Protein AF-V4UH06-F1 (afdb_monomer_lite)

InterPro domains:
  IPR026762 Spindle and kinetochore-associated protein 2 [PTHR32017] (11-127)
  IPR042091 Ska2, N-terminal [PF16740] (10-118)

pLDDT: mean 84.49, std 13.87, range [43.22, 98.19]

Secondary structure (DSSP, 8-state):
--HHHHHHHHHHHHHHHHHHHHHHHHHHHHHHHHHHHHHHHS-TTT-HHHHHHHHHHHHHHHHHHHHHHHHHHHHHHHHHHHHHHHHHHHHHHHHHHHHHTTPPPPPTTT-HHHHHHHHHHHHHHHHHHHHHH--

Foldseek 3Di:
DPPVVVVVVVVVVVVVVVVVVVVVVVVVVVVVVVVVVLCVVAPPVRNPVNVVVVVVVCVVVVVVVLVVVVVVLVVVLVVLVVVVVVVVVVLVVVQVVCVVVVHDDQDPVRPPVVVVSVVVNVVSVVVSCVSVVPD

Radius of gyration: 39.87 Å; chains: 1; bounding box: 100×21×98 Å

Organism: Citrus clementina (NCBI:txid85681)

Sequence (135 aa):
MGDHNFQHNHQAIDGLVNLLTKSNHELTMVQYKLEKEFQQIYPDNANPMKLVSRIKKVQEDLPILKEQCRELLAAKQDLIDKASAILVRNRNLVQRMQVSLDIPVANESEDASFANFKQGLEDNFVTLFIFNAGN

Structure (mmCIF, N/CA/C/O backbone):
data_AF-V4UH06-F1
#
_entry.id   AF-V4UH06-F1
#
loop_
_atom_site.group_PDB
_atom_site.id
_atom_site.type_symbol
_atom_site.label_atom_id
_atom_site.label_alt_id
_atom_site.label_comp_id
_atom_site.label_asym_id
_atom_site.label_entity_id
_atom_site.label_seq_id
_atom_site.pdbx_PDB_ins_code
_atom_site.Cartn_x
_atom_site.Cartn_y
_atom_site.Cartn_z
_atom_site.occupancy
_atom_site.B_iso_or_equiv
_atom_site.auth_seq_id
_atom_site.auth_comp_id
_atom_site.auth_asym_id
_atom_site.auth_atom_id
_atom_site.pdbx_PDB_model_num
ATOM 1 N N . MET A 1 1 ? 63.104 5.594 -53.493 1.00 50.72 1 MET A N 1
ATOM 2 C CA . MET A 1 1 ? 62.052 4.559 -53.352 1.00 50.72 1 MET A CA 1
ATOM 3 C C . MET A 1 1 ? 61.328 4.703 -52.003 1.00 50.72 1 MET A C 1
ATOM 5 O O . MET A 1 1 ? 61.248 3.742 -51.255 1.00 50.72 1 MET A O 1
ATOM 9 N N . GLY A 1 2 ? 60.834 5.904 -51.666 1.00 56.28 2 GLY A N 1
ATOM 10 C CA . GLY A 1 2 ? 60.164 6.187 -50.382 1.00 56.28 2 GLY A CA 1
ATOM 11 C C . GLY A 1 2 ? 58.711 6.656 -50.531 1.00 56.28 2 GLY A C 1
ATOM 12 O O . GLY A 1 2 ? 57.878 6.296 -49.709 1.00 56.28 2 GLY A O 1
ATOM 13 N N . ASP A 1 3 ? 58.378 7.361 -51.617 1.00 54.31 3 ASP A N 1
ATOM 14 C CA . ASP A 1 3 ? 57.062 8.006 -51.782 1.00 54.31 3 ASP A CA 1
ATOM 15 C C . ASP A 1 3 ? 55.886 7.048 -52.011 1.00 54.31 3 ASP A C 1
ATOM 17 O O . ASP A 1 3 ? 54.785 7.293 -51.524 1.00 54.31 3 ASP A O 1
ATOM 21 N N . HIS A 1 4 ? 56.094 5.914 -52.688 1.00 57.88 4 HIS A N 1
ATOM 22 C CA . HIS A 1 4 ? 54.996 4.976 -52.962 1.00 57.88 4 HIS A CA 1
ATOM 23 C C . HIS A 1 4 ? 54.425 4.308 -51.701 1.00 57.88 4 HIS A C 1
ATOM 25 O O . HIS A 1 4 ? 53.250 3.948 -51.683 1.00 57.88 4 HIS A O 1
ATOM 31 N N . ASN A 1 5 ? 55.225 4.170 -50.638 1.00 59.31 5 ASN A N 1
ATOM 32 C CA . ASN A 1 5 ? 54.803 3.478 -49.418 1.00 59.31 5 ASN A CA 1
ATOM 33 C C . ASN A 1 5 ? 53.967 4.387 -48.495 1.00 59.31 5 ASN A C 1
ATOM 35 O O . ASN A 1 5 ? 53.021 3.931 -47.855 1.00 59.31 5 ASN A O 1
ATOM 39 N N . PHE A 1 6 ? 54.261 5.693 -48.476 1.00 61.12 6 PHE A N 1
ATOM 40 C CA . PHE A 1 6 ? 53.468 6.685 -47.741 1.00 61.12 6 PHE A CA 1
ATOM 41 C C . PHE A 1 6 ? 52.087 6.897 -48.369 1.00 61.12 6 PHE A C 1
ATOM 43 O O . PHE A 1 6 ? 51.092 6.963 -47.650 1.00 61.12 6 PHE A O 1
ATOM 50 N N . GLN A 1 7 ? 52.005 6.926 -49.703 1.00 63.00 7 GLN A N 1
ATOM 51 C CA . GLN A 1 7 ? 50.736 7.084 -50.416 1.00 63.00 7 GLN A CA 1
ATOM 52 C C . GLN A 1 7 ? 49.794 5.884 -50.207 1.00 63.00 7 GLN A C 1
ATOM 54 O O . GLN A 1 7 ? 48.592 6.062 -50.024 1.00 63.00 7 GLN A O 1
ATOM 59 N N . HIS A 1 8 ? 50.339 4.662 -50.187 1.00 65.75 8 HIS A N 1
ATOM 60 C CA . HIS A 1 8 ? 49.561 3.441 -49.964 1.00 65.75 8 HIS A CA 1
ATOM 61 C C . HIS A 1 8 ? 49.055 3.323 -48.518 1.00 65.75 8 HIS A C 1
ATOM 63 O O . HIS A 1 8 ? 47.891 2.987 -48.298 1.00 65.75 8 HIS A O 1
ATOM 69 N N . ASN A 1 9 ? 49.890 3.676 -47.533 1.00 68.94 9 ASN A N 1
ATOM 70 C CA . ASN A 1 9 ? 49.466 3.742 -46.132 1.00 68.94 9 ASN A CA 1
ATOM 71 C C . ASN A 1 9 ? 48.365 4.782 -45.915 1.00 68.94 9 ASN A C 1
ATOM 73 O O . ASN A 1 9 ? 47.407 4.502 -45.200 1.00 68.94 9 ASN A O 1
ATOM 77 N N . HIS A 1 10 ? 48.456 5.949 -46.558 1.00 76.31 10 HIS A N 1
ATOM 78 C CA . HIS A 1 10 ? 47.409 6.963 -46.454 1.00 76.31 10 HIS A CA 1
ATOM 79 C C . HIS A 1 10 ? 46.075 6.453 -47.016 1.00 76.31 10 HIS A C 1
ATOM 81 O O . HIS A 1 10 ? 45.051 6.595 -46.358 1.00 76.31 10 HIS A O 1
ATOM 87 N N . GLN A 1 11 ? 46.090 5.758 -48.157 1.00 81.06 11 GLN A N 1
ATOM 88 C CA . GLN A 1 11 ? 44.885 5.158 -48.741 1.00 81.06 11 GLN A CA 1
ATOM 89 C C . GLN A 1 11 ? 44.281 4.036 -47.882 1.00 81.06 11 GLN A C 1
ATOM 91 O O . GLN A 1 11 ? 43.059 3.933 -47.784 1.00 81.06 11 GLN A O 1
ATOM 96 N N . ALA A 1 12 ? 45.105 3.197 -47.248 1.00 83.25 12 ALA A N 1
ATOM 97 C CA . ALA A 1 12 ? 44.626 2.155 -46.338 1.00 83.25 12 ALA A CA 1
ATOM 98 C C . ALA A 1 12 ? 44.002 2.752 -45.063 1.00 83.25 12 ALA A C 1
ATOM 100 O O . ALA A 1 12 ? 42.963 2.278 -44.597 1.00 83.25 12 ALA A O 1
ATOM 101 N N . ILE A 1 13 ? 44.602 3.821 -44.532 1.00 86.31 13 ILE A N 1
ATOM 102 C CA . ILE A 1 13 ? 44.079 4.577 -43.388 1.00 86.31 13 ILE A CA 1
ATOM 103 C C . ILE A 1 13 ? 42.768 5.280 -43.762 1.00 86.31 13 ILE A C 1
ATOM 105 O O . ILE A 1 13 ? 41.793 5.160 -43.024 1.00 86.31 13 ILE A O 1
ATOM 109 N N . ASP A 1 14 ? 42.690 5.926 -44.926 1.00 88.75 14 ASP A N 1
ATOM 110 C CA . ASP A 1 14 ? 41.462 6.569 -45.414 1.00 88.75 14 ASP A CA 1
ATOM 111 C C . ASP A 1 14 ? 40.345 5.543 -45.650 1.00 88.75 14 ASP A C 1
ATOM 113 O O . ASP A 1 14 ? 39.181 5.784 -45.325 1.00 88.75 14 ASP A O 1
ATOM 117 N N . GLY A 1 15 ? 40.693 4.360 -46.166 1.00 92.25 15 GLY A N 1
ATOM 118 C CA . GLY A 1 15 ? 39.777 3.230 -46.296 1.00 92.25 15 GLY A CA 1
ATOM 119 C C . GLY A 1 15 ? 39.223 2.767 -44.946 1.00 92.25 15 GLY A C 1
ATOM 120 O O . GLY A 1 15 ? 38.017 2.546 -44.822 1.00 92.25 15 GLY A O 1
ATOM 121 N N . LEU A 1 16 ? 40.075 2.679 -43.920 1.00 93.94 16 LEU A N 1
ATOM 122 C CA . LEU A 1 16 ? 39.665 2.329 -42.559 1.00 93.94 16 LEU A CA 1
ATOM 123 C C . LEU A 1 16 ? 38.766 3.404 -41.937 1.00 93.94 16 LEU A C 1
ATOM 125 O O . LEU A 1 16 ? 37.739 3.069 -41.348 1.00 93.94 16 LEU A O 1
ATOM 129 N N . VAL A 1 17 ? 39.114 4.683 -42.092 1.00 95.00 17 VAL A N 1
ATOM 130 C CA . VAL A 1 17 ? 38.300 5.808 -41.609 1.00 95.00 17 VAL A CA 1
ATOM 131 C C . VAL A 1 17 ? 36.923 5.777 -42.264 1.00 95.00 17 VAL A C 1
ATOM 133 O O . VAL A 1 17 ? 35.917 5.783 -41.560 1.00 95.00 17 VAL A O 1
ATOM 136 N N . ASN A 1 18 ? 36.859 5.635 -43.589 1.00 94.38 18 ASN A N 1
ATOM 137 C CA . ASN A 1 18 ? 35.595 5.539 -44.317 1.00 94.38 18 ASN A CA 1
ATOM 138 C C . ASN A 1 18 ? 34.752 4.340 -43.871 1.00 94.38 18 ASN A C 1
ATOM 140 O O . ASN A 1 18 ? 33.536 4.467 -43.711 1.00 94.38 18 ASN A O 1
ATOM 144 N N . LEU A 1 19 ? 35.382 3.185 -43.637 1.00 96.56 19 LEU A N 1
ATOM 145 C CA . LEU A 1 19 ? 34.695 2.000 -43.135 1.00 96.56 19 LEU A CA 1
ATOM 146 C C . LEU A 1 19 ? 34.114 2.243 -41.739 1.00 96.56 19 LEU A C 1
ATOM 148 O O . LEU A 1 19 ? 32.945 1.946 -41.513 1.00 96.56 19 LEU A O 1
ATOM 152 N N . LEU A 1 20 ? 34.891 2.810 -40.814 1.00 96.88 20 LEU A N 1
ATOM 153 C CA . LEU A 1 20 ? 34.427 3.115 -39.459 1.00 96.88 20 LEU A CA 1
ATOM 154 C C . LEU A 1 20 ? 33.313 4.165 -39.464 1.00 96.88 20 LEU A C 1
ATOM 156 O O . LEU A 1 20 ? 32.319 3.998 -38.760 1.00 96.88 20 LEU A O 1
ATOM 160 N N . THR A 1 21 ? 33.429 5.207 -40.288 1.00 96.75 21 THR A N 1
ATOM 161 C CA . THR A 1 21 ? 32.378 6.216 -40.460 1.00 96.75 21 THR A CA 1
ATOM 162 C C . THR A 1 21 ? 31.093 5.588 -40.990 1.00 96.75 21 THR A C 1
ATOM 164 O O . THR A 1 21 ? 30.016 5.853 -40.452 1.00 96.75 21 THR A O 1
ATOM 167 N N . LYS A 1 22 ? 31.195 4.717 -42.001 1.00 97.38 22 LYS A N 1
ATOM 168 C CA . LYS A 1 22 ? 30.047 3.998 -42.556 1.00 97.38 22 LYS A CA 1
ATOM 169 C C . LYS A 1 22 ? 29.409 3.076 -41.516 1.00 97.38 22 LYS A C 1
ATOM 171 O O . LYS A 1 22 ? 28.206 3.168 -41.298 1.00 97.38 22 LYS A O 1
ATOM 176 N N . SER A 1 23 ? 30.203 2.256 -40.832 1.00 97.69 23 SER A N 1
ATOM 177 C CA . SER A 1 23 ? 29.719 1.357 -39.780 1.00 97.69 23 SER A CA 1
ATOM 178 C C . SER A 1 23 ? 29.047 2.126 -38.642 1.00 97.69 23 SER A C 1
ATOM 180 O O . SER A 1 23 ? 27.988 1.730 -38.168 1.00 97.69 23 SER A O 1
ATOM 182 N N . ASN A 1 24 ? 29.605 3.267 -38.231 1.00 97.12 24 ASN A N 1
ATOM 183 C CA . ASN A 1 24 ? 29.001 4.112 -37.204 1.00 97.12 24 ASN A CA 1
ATOM 184 C C . ASN A 1 24 ? 27.648 4.688 -37.652 1.00 97.12 24 ASN A C 1
ATOM 186 O O . ASN A 1 24 ? 26.690 4.734 -36.878 1.00 97.12 24 ASN A O 1
ATOM 190 N N . HIS A 1 25 ? 27.548 5.093 -38.919 1.00 97.81 25 HIS A N 1
ATOM 191 C CA . HIS A 1 25 ? 26.286 5.542 -39.494 1.00 97.81 25 HIS A CA 1
ATOM 192 C C . HIS A 1 25 ? 25.247 4.411 -39.543 1.00 97.81 25 HIS A C 1
ATOM 194 O O . HIS A 1 25 ? 24.103 4.608 -39.133 1.00 97.81 25 HIS A O 1
ATOM 200 N N . GLU A 1 26 ? 25.646 3.212 -39.972 1.00 97.88 26 GLU A N 1
ATOM 201 C CA . GLU A 1 26 ? 24.780 2.029 -39.986 1.00 97.88 26 GLU A CA 1
ATOM 202 C C . GLU A 1 26 ? 24.283 1.665 -38.579 1.00 97.88 26 GLU A C 1
ATOM 204 O O . GLU A 1 26 ? 23.082 1.471 -38.392 1.00 97.88 26 GLU A O 1
ATOM 209 N N . LEU A 1 27 ? 25.162 1.669 -37.571 1.00 98.19 27 LEU A N 1
ATOM 210 C CA . LEU A 1 27 ? 24.785 1.439 -36.172 1.00 98.19 27 LEU A CA 1
ATOM 211 C C . LEU A 1 27 ? 23.810 2.501 -35.650 1.00 98.19 27 LEU A C 1
ATOM 213 O O . LEU A 1 27 ? 22.827 2.158 -34.994 1.00 98.19 27 LEU A O 1
ATOM 217 N N . THR A 1 28 ? 24.026 3.773 -35.991 1.00 97.88 28 THR A N 1
ATOM 218 C CA . THR A 1 28 ? 23.113 4.868 -35.620 1.00 97.88 28 THR A CA 1
ATOM 219 C C . THR A 1 28 ? 21.727 4.669 -36.239 1.00 97.88 28 THR A C 1
ATOM 221 O O . THR A 1 28 ? 20.707 4.856 -35.573 1.00 97.88 28 THR A O 1
ATOM 224 N N . MET A 1 29 ? 21.662 4.243 -37.505 1.00 97.62 29 MET A N 1
ATOM 225 C CA . MET A 1 29 ? 20.390 3.931 -38.162 1.00 97.62 29 MET A CA 1
ATOM 226 C C . MET A 1 29 ? 19.674 2.749 -37.503 1.00 97.62 29 MET A C 1
ATOM 228 O O . MET A 1 29 ? 18.455 2.799 -37.332 1.00 97.62 29 MET A O 1
ATOM 232 N N . VAL A 1 30 ? 20.409 1.696 -37.130 1.00 98.06 30 VAL A N 1
ATOM 233 C CA . VAL A 1 30 ? 19.848 0.546 -36.406 1.00 98.06 30 VAL A CA 1
ATOM 234 C C . VAL A 1 30 ? 19.290 0.987 -35.055 1.00 98.06 30 VAL A C 1
ATOM 236 O O . VAL A 1 30 ? 18.137 0.685 -34.758 1.00 98.06 30 VAL A O 1
ATOM 239 N N . GLN A 1 31 ? 20.050 1.764 -34.279 1.00 97.38 31 GLN A N 1
ATOM 240 C CA . GLN A 1 31 ? 19.597 2.308 -32.998 1.00 97.38 31 GLN A CA 1
ATOM 241 C C . GLN A 1 31 ? 18.303 3.117 -33.152 1.00 97.38 31 GLN A C 1
ATOM 243 O O . GLN A 1 31 ? 17.352 2.903 -32.405 1.00 97.38 31 GLN A O 1
ATOM 248 N N . TYR A 1 32 ? 18.242 4.015 -34.140 1.00 97.25 32 TYR A N 1
ATOM 249 C CA . TYR A 1 32 ? 17.055 4.833 -34.387 1.00 97.25 32 TYR A CA 1
ATOM 250 C C . TYR A 1 32 ? 15.819 3.988 -34.728 1.00 97.25 32 TYR A C 1
ATOM 252 O O . TYR A 1 32 ? 14.729 4.249 -34.219 1.00 97.25 32 TYR A O 1
ATOM 260 N N . LYS A 1 33 ? 15.974 2.963 -35.579 1.00 96.88 33 LYS A N 1
ATOM 261 C CA . LYS A 1 33 ? 14.867 2.062 -35.934 1.00 96.88 33 LYS A CA 1
ATOM 262 C C . LYS A 1 33 ? 14.377 1.269 -34.728 1.00 96.88 33 LYS A C 1
ATOM 264 O O . LYS A 1 33 ? 13.172 1.225 -34.509 1.00 96.88 33 LYS A O 1
ATOM 269 N N . LEU A 1 34 ? 15.297 0.713 -33.938 1.00 95.94 34 LEU A N 1
ATOM 270 C CA . LEU A 1 34 ? 14.961 -0.030 -32.724 1.00 95.94 34 LEU A CA 1
ATOM 271 C C . LEU A 1 34 ? 14.212 0.844 -31.717 1.00 95.94 34 LEU A C 1
ATOM 273 O O . LEU A 1 34 ? 13.196 0.412 -31.187 1.00 95.94 34 LEU A O 1
ATOM 277 N N . GLU A 1 35 ? 14.660 2.081 -31.493 1.00 91.81 35 GLU A N 1
ATOM 278 C CA . GLU A 1 35 ? 13.973 3.013 -30.591 1.00 91.81 35 GLU A CA 1
ATOM 279 C C . GLU A 1 35 ? 12.557 3.330 -31.090 1.00 91.81 35 GLU A C 1
ATOM 281 O O . GLU A 1 35 ? 11.593 3.305 -30.325 1.00 91.81 35 GLU A O 1
ATOM 286 N N . LYS A 1 36 ? 12.404 3.571 -32.396 1.00 92.75 36 LYS A N 1
ATOM 287 C CA . LYS A 1 36 ? 11.096 3.844 -32.996 1.00 92.75 36 LYS A CA 1
ATOM 288 C C . LYS A 1 36 ? 10.149 2.648 -32.876 1.00 92.75 36 LYS A C 1
ATOM 290 O O . LYS A 1 36 ? 8.990 2.832 -32.514 1.00 92.75 36 LYS A O 1
ATOM 295 N N . GLU A 1 37 ? 10.623 1.441 -33.177 1.0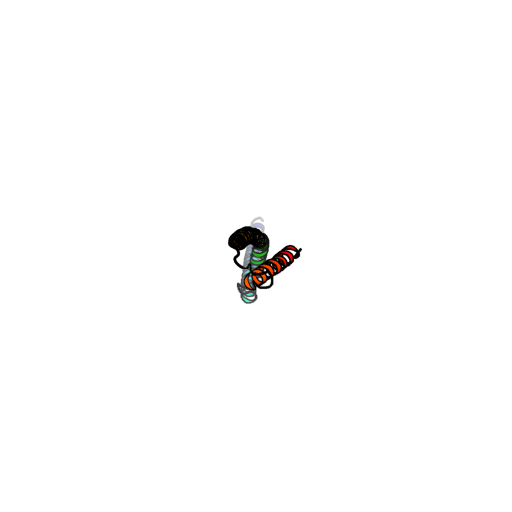0 93.56 37 GLU A N 1
ATOM 296 C CA . GLU A 1 37 ? 9.840 0.209 -33.029 1.00 93.56 37 GLU A CA 1
ATOM 297 C C . GLU A 1 37 ? 9.471 -0.036 -31.565 1.00 93.56 37 GLU A C 1
ATOM 299 O O . GLU A 1 37 ? 8.319 -0.341 -31.261 1.00 93.56 37 GLU A O 1
ATOM 304 N N . PHE A 1 38 ? 10.411 0.182 -30.643 1.00 90.88 38 PHE A N 1
ATOM 305 C CA . PHE A 1 38 ? 10.171 0.050 -29.212 1.00 90.88 38 PHE A CA 1
ATOM 306 C C . PHE A 1 38 ? 9.057 0.989 -28.733 1.00 90.88 38 PHE A C 1
ATOM 308 O O . PHE A 1 38 ? 8.133 0.538 -28.059 1.00 90.88 38 PHE A O 1
ATOM 315 N N . GLN A 1 39 ? 9.087 2.265 -29.126 1.00 87.88 39 GLN A N 1
ATOM 316 C CA . GLN A 1 39 ? 8.047 3.238 -28.771 1.00 87.88 39 GLN A CA 1
ATOM 317 C C . GLN A 1 39 ? 6.686 2.935 -29.417 1.00 87.88 39 GLN A C 1
ATOM 319 O O . GLN A 1 39 ? 5.647 3.246 -28.837 1.00 87.88 39 GLN A O 1
ATOM 324 N N . GLN A 1 40 ? 6.672 2.330 -30.609 1.00 89.19 40 GLN A N 1
ATOM 325 C CA . GLN A 1 40 ? 5.432 1.915 -31.272 1.00 89.19 40 GLN A CA 1
ATOM 326 C C . GLN A 1 40 ? 4.798 0.688 -30.611 1.00 89.19 40 GLN A C 1
ATOM 328 O O . GLN A 1 40 ? 3.579 0.645 -30.452 1.00 89.19 40 GLN A O 1
ATOM 333 N N . ILE A 1 41 ? 5.610 -0.303 -30.236 1.00 93.38 41 ILE A N 1
ATOM 334 C CA . ILE A 1 41 ? 5.144 -1.543 -29.601 1.00 93.38 41 ILE A CA 1
ATOM 335 C C . ILE A 1 41 ? 4.733 -1.281 -28.149 1.00 93.38 41 ILE A C 1
ATOM 337 O O . ILE A 1 41 ? 3.733 -1.823 -27.679 1.00 93.38 41 ILE A O 1
ATOM 341 N N . TYR A 1 42 ? 5.490 -0.440 -27.443 1.00 92.31 42 TYR A N 1
ATOM 342 C CA . TYR A 1 42 ? 5.275 -0.145 -26.035 1.00 92.31 42 TYR A CA 1
ATOM 343 C C . TYR A 1 42 ? 4.907 1.327 -25.833 1.00 92.31 42 TYR A C 1
ATOM 345 O O . TYR A 1 42 ? 5.784 2.154 -25.561 1.00 92.31 42 TYR A O 1
ATOM 353 N N . PRO A 1 43 ? 3.607 1.669 -25.901 1.00 87.62 43 PRO A N 1
ATOM 354 C CA . PRO A 1 43 ? 3.147 2.992 -25.507 1.00 87.62 43 PRO A CA 1
ATOM 355 C C . PRO A 1 43 ? 3.477 3.267 -24.035 1.00 87.62 43 PRO A C 1
ATOM 357 O O . PRO A 1 43 ? 3.738 2.364 -23.240 1.00 87.62 43 PRO A O 1
ATOM 360 N N . ASP A 1 44 ? 3.436 4.536 -23.646 1.00 83.44 44 ASP A N 1
ATOM 361 C CA . ASP A 1 44 ? 3.915 5.014 -22.345 1.00 83.44 44 ASP A CA 1
ATOM 362 C C . ASP A 1 44 ? 3.367 4.273 -21.115 1.00 83.44 44 ASP A C 1
ATOM 364 O O . ASP A 1 44 ? 4.084 4.075 -20.132 1.00 83.44 44 ASP A O 1
ATOM 368 N N . ASN A 1 45 ? 2.109 3.839 -21.160 1.00 85.31 45 ASN A N 1
ATOM 369 C CA . ASN A 1 45 ? 1.457 3.085 -20.088 1.00 85.31 45 ASN A CA 1
ATOM 370 C C . ASN A 1 45 ? 1.891 1.608 -20.012 1.00 85.31 45 ASN A C 1
ATOM 372 O O . ASN A 1 45 ? 1.697 0.989 -18.963 1.00 85.31 45 ASN A O 1
ATOM 376 N N . ALA A 1 46 ? 2.469 1.073 -21.089 1.00 89.12 46 ALA A N 1
ATOM 377 C CA . ALA A 1 46 ? 2.922 -0.308 -21.249 1.00 89.12 46 ALA A CA 1
ATOM 378 C C . ALA A 1 46 ? 4.450 -0.436 -21.414 1.00 89.12 46 ALA A C 1
ATOM 380 O O . ALA A 1 46 ? 4.960 -1.545 -21.557 1.00 8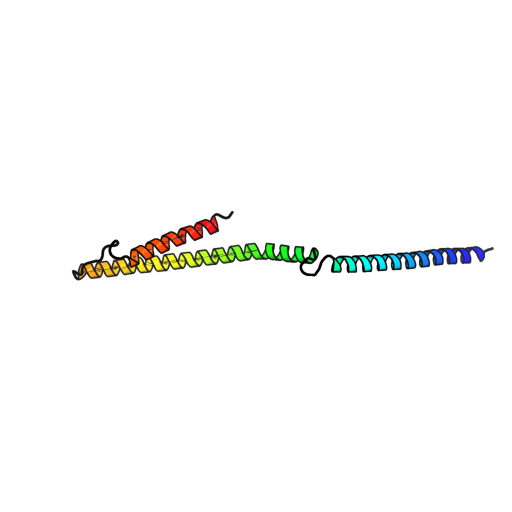9.12 46 ALA A O 1
ATOM 381 N N . ASN A 1 47 ? 5.192 0.676 -21.369 1.00 93.00 47 ASN A N 1
ATOM 382 C CA . ASN A 1 47 ? 6.651 0.684 -21.425 1.00 93.00 47 ASN A CA 1
ATOM 383 C C . ASN A 1 47 ? 7.248 -0.128 -20.255 1.00 93.00 47 ASN A C 1
ATOM 385 O O . ASN A 1 47 ? 7.068 0.268 -19.098 1.00 93.00 47 ASN A O 1
ATOM 389 N N . PRO A 1 48 ? 8.002 -1.214 -20.522 1.00 93.19 48 PRO A N 1
ATOM 390 C CA . PRO A 1 48 ? 8.541 -2.085 -19.479 1.00 93.19 48 PRO A CA 1
ATOM 391 C C . PRO A 1 48 ? 9.388 -1.357 -18.428 1.00 93.19 48 PRO A C 1
ATOM 393 O O . PRO A 1 48 ? 9.271 -1.644 -17.238 1.00 93.19 48 PRO A O 1
ATOM 396 N N . MET A 1 49 ? 10.183 -0.359 -18.827 1.00 91.81 49 MET A N 1
ATOM 397 C CA . MET A 1 49 ? 11.005 0.419 -17.893 1.00 91.81 49 MET A CA 1
ATOM 398 C C . MET A 1 49 ? 10.143 1.283 -16.966 1.00 91.81 49 MET A C 1
ATOM 400 O O . MET A 1 49 ? 10.393 1.344 -15.760 1.00 91.81 49 MET A O 1
ATOM 404 N N . LYS A 1 50 ? 9.083 1.904 -17.505 1.00 93.44 50 LYS A N 1
ATOM 405 C CA . LYS A 1 50 ? 8.109 2.675 -16.710 1.00 93.44 50 LYS A CA 1
ATOM 406 C C . LYS A 1 50 ? 7.251 1.769 -15.821 1.00 93.44 50 LYS A C 1
ATOM 408 O O . LYS A 1 50 ? 6.862 2.167 -14.727 1.00 93.44 50 LYS A O 1
ATOM 413 N N . LEU A 1 51 ? 6.947 0.550 -16.263 1.00 95.75 51 LEU A N 1
ATOM 414 C CA . LEU A 1 51 ? 6.232 -0.431 -15.447 1.00 95.75 51 LEU A CA 1
ATOM 415 C C . LEU A 1 51 ? 7.071 -0.864 -14.246 1.00 95.75 51 LEU A C 1
ATOM 417 O O . LEU A 1 51 ? 6.564 -0.850 -13.129 1.00 95.75 51 LEU A O 1
ATOM 421 N N . VAL A 1 52 ? 8.356 -1.164 -14.446 1.00 96.31 52 VAL A N 1
ATOM 422 C CA . VAL A 1 52 ? 9.265 -1.517 -13.347 1.00 96.31 52 VAL A CA 1
ATOM 423 C C . VAL A 1 52 ? 9.368 -0.385 -12.326 1.00 96.31 52 VAL A C 1
ATOM 425 O O . VAL A 1 52 ? 9.296 -0.652 -11.129 1.00 96.31 52 VAL A O 1
ATOM 428 N N . SER A 1 53 ? 9.490 0.875 -12.758 1.00 96.19 53 SER A N 1
ATOM 429 C CA . SER A 1 53 ? 9.556 2.003 -11.817 1.00 96.19 53 SER A CA 1
ATOM 430 C C . SER A 1 53 ? 8.258 2.184 -11.027 1.00 96.19 53 SER A C 1
ATOM 432 O O . SER A 1 53 ? 8.300 2.383 -9.815 1.00 96.19 53 SER A O 1
ATOM 434 N N . ARG A 1 54 ? 7.097 2.041 -11.679 1.00 96.62 54 ARG A N 1
ATOM 435 C CA . ARG A 1 54 ? 5.789 2.075 -11.007 1.00 96.62 54 ARG A CA 1
ATOM 436 C C . ARG A 1 54 ? 5.622 0.925 -10.016 1.00 96.62 54 ARG A C 1
ATOM 438 O O . ARG A 1 54 ? 5.141 1.163 -8.917 1.00 96.62 54 ARG A O 1
ATOM 445 N N . ILE A 1 55 ? 6.027 -0.293 -10.381 1.00 97.12 55 ILE A N 1
ATOM 446 C CA . ILE A 1 55 ? 5.971 -1.464 -9.492 1.00 97.12 55 ILE A CA 1
ATOM 447 C C . ILE A 1 55 ? 6.846 -1.237 -8.262 1.00 97.12 55 ILE A C 1
ATOM 449 O O . ILE A 1 55 ? 6.368 -1.443 -7.153 1.00 97.12 55 ILE A O 1
ATOM 453 N N . LYS A 1 56 ? 8.084 -0.760 -8.443 1.00 97.50 56 LYS A N 1
ATOM 454 C CA . LYS A 1 56 ? 8.979 -0.428 -7.325 1.00 97.50 56 LYS A CA 1
ATOM 455 C C . LYS A 1 56 ? 8.353 0.602 -6.394 1.00 97.50 56 LYS A C 1
ATOM 457 O O . LYS A 1 56 ? 8.294 0.370 -5.196 1.00 97.50 56 LYS A O 1
ATOM 462 N N . LYS A 1 57 ? 7.785 1.671 -6.956 1.00 97.56 57 LYS A N 1
ATOM 463 C CA . LYS A 1 57 ? 7.072 2.676 -6.167 1.00 97.56 57 LYS A CA 1
ATOM 464 C C . LYS A 1 57 ? 5.918 2.065 -5.365 1.00 97.56 57 LYS A C 1
ATOM 466 O O . LYS A 1 57 ? 5.801 2.326 -4.179 1.00 97.56 57 LYS A O 1
ATOM 471 N N . VAL A 1 58 ? 5.092 1.211 -5.975 1.00 97.81 58 VAL A N 1
ATOM 472 C CA . VAL A 1 58 ? 4.017 0.520 -5.239 1.00 97.81 58 VAL A CA 1
ATOM 473 C C . VAL A 1 58 ? 4.585 -0.382 -4.138 1.00 97.81 58 VAL A C 1
ATOM 475 O O . VAL A 1 58 ? 4.029 -0.415 -3.048 1.00 97.81 58 VAL A O 1
ATOM 478 N N . GLN A 1 59 ? 5.683 -1.096 -4.389 1.00 97.62 59 GLN A N 1
ATOM 479 C CA . GLN A 1 59 ? 6.341 -1.935 -3.381 1.00 97.62 59 GLN A CA 1
ATOM 480 C C . GLN A 1 59 ? 6.912 -1.125 -2.209 1.00 97.62 59 GLN A C 1
ATOM 482 O O . GLN A 1 59 ? 6.935 -1.631 -1.091 1.00 97.62 59 GLN A O 1
ATOM 487 N N . GLU A 1 60 ? 7.353 0.107 -2.454 1.00 97.38 60 GLU A N 1
ATOM 488 C CA . GLU A 1 60 ? 7.828 1.043 -1.429 1.00 97.38 60 GLU A CA 1
ATOM 489 C C . GLU A 1 60 ? 6.665 1.670 -0.641 1.00 97.38 60 GLU A C 1
ATOM 491 O O . GLU A 1 60 ? 6.722 1.747 0.585 1.00 97.38 60 GLU A O 1
ATOM 496 N N . ASP A 1 61 ? 5.590 2.067 -1.327 1.00 97.81 61 ASP A N 1
ATOM 497 C CA . ASP A 1 61 ? 4.443 2.759 -0.726 1.00 97.81 61 ASP A CA 1
ATOM 498 C C . ASP A 1 61 ? 3.515 1.801 0.055 1.00 97.81 61 ASP A C 1
ATOM 500 O O . ASP A 1 61 ? 2.916 2.188 1.060 1.00 97.81 61 ASP A O 1
ATOM 504 N N . LEU A 1 62 ? 3.378 0.540 -0.376 1.00 96.62 62 LEU A N 1
ATOM 505 C CA . LEU A 1 62 ? 2.426 -0.418 0.207 1.00 96.62 62 LEU A CA 1
ATOM 506 C C . LEU A 1 62 ? 2.700 -0.740 1.693 1.00 96.62 62 LEU A C 1
ATOM 508 O O . LEU A 1 62 ? 1.742 -0.737 2.469 1.00 96.62 62 LEU A O 1
ATOM 512 N N . PRO A 1 63 ? 3.948 -0.993 2.144 1.00 94.25 63 PRO A N 1
ATOM 513 C CA . PRO A 1 63 ? 4.244 -1.208 3.560 1.00 94.25 63 PRO A CA 1
ATOM 514 C C . PRO A 1 63 ? 3.933 0.019 4.418 1.00 94.25 63 PRO A C 1
ATOM 516 O O . PRO A 1 63 ? 3.399 -0.127 5.515 1.00 94.25 63 PRO A O 1
ATOM 519 N N . ILE A 1 64 ? 4.218 1.218 3.901 1.00 96.25 64 ILE A N 1
ATOM 520 C CA . ILE A 1 64 ? 3.935 2.483 4.589 1.00 96.25 64 ILE A CA 1
ATOM 521 C C . ILE A 1 64 ? 2.425 2.632 4.776 1.00 96.25 64 ILE A C 1
ATOM 523 O O . ILE A 1 64 ? 1.957 2.863 5.888 1.00 96.25 64 ILE A O 1
ATOM 527 N N . LEU A 1 65 ? 1.653 2.427 3.706 1.00 96.00 65 LEU A N 1
ATOM 528 C CA . LEU A 1 65 ? 0.195 2.479 3.764 1.00 96.00 65 LEU A CA 1
ATOM 529 C C . LEU A 1 65 ? -0.377 1.415 4.714 1.00 96.00 65 LEU A C 1
ATOM 531 O O . LEU A 1 65 ? -1.299 1.706 5.474 1.00 96.00 65 LEU A O 1
ATOM 535 N N . LYS A 1 66 ? 0.178 0.194 4.707 1.00 90.62 66 LYS A N 1
ATOM 536 C CA . LYS A 1 66 ? -0.220 -0.882 5.629 1.00 90.62 66 LYS A CA 1
ATOM 537 C C . LYS A 1 66 ? -0.038 -0.453 7.084 1.00 90.62 66 LYS A C 1
ATOM 539 O O . LYS A 1 66 ? -0.948 -0.663 7.886 1.00 90.62 66 LYS A O 1
ATOM 544 N N . GLU A 1 67 ? 1.098 0.158 7.410 1.00 92.06 67 GLU A N 1
ATOM 545 C CA . GLU A 1 67 ? 1.366 0.632 8.768 1.00 92.06 67 GLU A CA 1
ATOM 546 C C . GLU A 1 67 ? 0.436 1.784 9.159 1.00 92.06 67 GLU A C 1
ATOM 548 O O . GLU A 1 67 ? -0.190 1.733 10.212 1.00 92.06 67 GLU A O 1
ATOM 553 N N . GLN A 1 68 ? 0.214 2.755 8.270 1.00 94.19 68 GLN A N 1
ATOM 554 C CA . GLN A 1 68 ? -0.747 3.837 8.514 1.00 94.19 68 GLN A CA 1
ATOM 555 C C . GLN A 1 68 ? -2.169 3.314 8.767 1.00 94.19 68 GLN A C 1
ATOM 557 O O . GLN A 1 68 ? -2.860 3.781 9.674 1.00 94.19 68 GLN A O 1
ATOM 562 N N . CYS A 1 69 ? -2.623 2.318 7.999 1.00 91.50 69 CYS A N 1
ATOM 563 C CA . CYS A 1 69 ? -3.909 1.668 8.248 1.00 91.50 69 CYS A CA 1
ATOM 564 C C . CYS A 1 69 ? -3.935 0.959 9.607 1.00 91.50 69 CYS A C 1
ATOM 566 O O . CYS A 1 69 ? -4.950 1.017 10.303 1.00 91.50 69 CYS A O 1
ATOM 568 N N . ARG A 1 70 ? -2.834 0.313 10.005 1.00 88.94 70 ARG A N 1
ATOM 569 C CA . ARG A 1 70 ? -2.710 -0.353 11.305 1.00 88.94 70 ARG A CA 1
ATOM 570 C C . ARG A 1 70 ? -2.809 0.643 12.460 1.00 88.94 70 ARG A C 1
ATOM 572 O O . ARG A 1 70 ? -3.588 0.413 13.384 1.00 88.94 70 ARG A O 1
ATOM 579 N N . GLU A 1 71 ? -2.070 1.745 12.395 1.00 91.81 71 GLU A N 1
ATOM 580 C CA . GLU A 1 71 ? -2.116 2.819 13.391 1.00 91.81 71 GLU A CA 1
ATOM 581 C C . GLU A 1 71 ? -3.520 3.426 13.495 1.00 91.81 71 GLU A C 1
ATOM 583 O O . GLU A 1 71 ? -4.056 3.581 14.594 1.00 91.81 71 GLU A O 1
ATOM 588 N N . LEU A 1 72 ? -4.158 3.702 12.354 1.00 93.19 72 LEU A N 1
ATOM 589 C CA . LEU A 1 72 ? -5.519 4.236 12.309 1.00 93.19 72 LEU A CA 1
ATOM 590 C C . LEU A 1 72 ? -6.532 3.278 12.948 1.00 93.19 72 LEU A C 1
ATOM 592 O O . LEU A 1 72 ? -7.404 3.710 13.704 1.00 93.19 72 LEU A O 1
ATOM 596 N N . LEU A 1 73 ? -6.426 1.979 12.663 1.00 87.62 73 LEU A N 1
ATOM 597 C CA . LEU A 1 73 ? -7.288 0.963 13.262 1.00 87.62 73 LEU A CA 1
ATOM 598 C C . LEU A 1 73 ? -7.070 0.848 14.775 1.00 87.62 73 LEU A C 1
ATOM 600 O O . LEU A 1 73 ? -8.048 0.743 15.514 1.00 87.62 73 LEU A O 1
ATOM 604 N N . ALA A 1 74 ? -5.822 0.926 15.241 1.00 87.25 74 ALA A N 1
ATOM 605 C CA . ALA A 1 74 ? -5.511 0.936 16.667 1.00 87.25 74 ALA A CA 1
ATOM 606 C C . ALA A 1 74 ? -6.106 2.171 17.367 1.00 87.25 74 ALA A C 1
ATOM 608 O O . ALA A 1 74 ? -6.768 2.036 18.395 1.00 87.25 74 ALA A O 1
ATOM 609 N N . ALA A 1 75 ? -5.951 3.361 16.779 1.00 90.75 75 ALA A N 1
ATOM 610 C CA . ALA A 1 75 ? -6.531 4.595 17.307 1.00 90.75 75 ALA A CA 1
ATOM 611 C C . ALA A 1 75 ? -8.070 4.558 17.323 1.00 90.75 75 ALA A C 1
ATOM 613 O O . ALA A 1 75 ? -8.697 4.996 18.290 1.00 90.75 75 ALA A O 1
ATOM 614 N N . LYS A 1 76 ? -8.695 3.995 16.279 1.00 88.81 76 LYS A N 1
ATOM 615 C CA . LYS A 1 76 ? -10.146 3.763 16.238 1.00 88.81 76 LYS A CA 1
ATOM 616 C C . LYS A 1 76 ? -10.584 2.837 17.377 1.00 88.81 76 LYS A C 1
ATOM 618 O O . LYS A 1 76 ? -11.580 3.138 18.031 1.00 88.81 76 LYS A O 1
ATOM 623 N N . GLN A 1 77 ? -9.870 1.733 17.607 1.00 86.50 77 GLN A N 1
ATOM 624 C CA . GLN A 1 77 ? -10.224 0.779 18.658 1.00 86.50 77 GLN A CA 1
ATOM 625 C C . GLN A 1 77 ? -10.109 1.406 20.051 1.00 86.50 77 GLN A C 1
ATOM 627 O O . GLN A 1 77 ? -11.049 1.312 20.831 1.00 86.50 77 GLN A O 1
ATOM 632 N N . ASP A 1 78 ? -9.028 2.137 20.327 1.00 89.38 78 ASP A N 1
ATOM 633 C CA . ASP A 1 78 ? -8.855 2.863 21.592 1.00 89.38 78 ASP A CA 1
ATOM 634 C C . ASP A 1 78 ? -9.993 3.874 21.841 1.00 89.38 78 ASP A C 1
ATOM 636 O O . ASP A 1 78 ? -10.512 3.982 22.956 1.00 89.38 78 ASP A O 1
ATOM 640 N N . LEU A 1 79 ? -10.449 4.578 20.798 1.00 93.00 79 LEU A N 1
ATOM 641 C CA . LEU A 1 79 ? -11.595 5.482 20.906 1.00 93.00 79 LEU A CA 1
ATOM 642 C C . LEU A 1 79 ? -12.899 4.732 21.218 1.00 93.00 79 LEU A C 1
ATOM 644 O O . LEU A 1 79 ? -13.677 5.186 22.061 1.00 93.00 79 LEU A O 1
ATOM 648 N N . ILE A 1 80 ? -13.138 3.598 20.556 1.00 88.31 80 ILE A N 1
ATOM 649 C CA . ILE A 1 80 ? -14.305 2.742 20.805 1.00 88.31 80 ILE A CA 1
ATOM 650 C C . ILE A 1 80 ? -14.290 2.233 22.248 1.00 88.31 80 ILE A C 1
ATOM 652 O O . ILE A 1 80 ? -15.308 2.334 22.937 1.00 88.31 80 ILE A O 1
ATOM 656 N N . ASP A 1 81 ? -13.148 1.749 22.726 1.00 88.62 81 ASP A N 1
ATOM 657 C CA . ASP A 1 81 ? -12.996 1.214 24.078 1.00 88.62 81 ASP A CA 1
ATOM 658 C C . ASP A 1 81 ? -13.267 2.303 25.127 1.00 88.62 81 ASP A C 1
ATOM 660 O O . ASP A 1 81 ? -14.042 2.100 26.067 1.00 88.62 81 ASP A O 1
ATOM 664 N N . LYS A 1 82 ? -12.714 3.508 24.925 1.00 93.38 82 LYS A N 1
ATOM 665 C CA . LYS A 1 82 ? -12.958 4.674 25.790 1.00 93.38 82 LYS A CA 1
ATOM 666 C C . LYS A 1 82 ? -14.426 5.093 25.800 1.00 93.38 82 LYS A C 1
ATOM 668 O O . LYS A 1 82 ? -14.993 5.300 26.875 1.00 93.38 82 LYS A O 1
ATOM 673 N N . ALA A 1 83 ? -15.053 5.214 24.630 1.00 90.75 83 ALA A N 1
ATOM 674 C CA . ALA A 1 83 ? -16.462 5.586 24.523 1.00 90.75 83 ALA A CA 1
ATOM 675 C C . ALA A 1 83 ? -17.364 4.546 25.205 1.00 90.75 83 ALA A C 1
ATOM 677 O O . ALA A 1 83 ? -18.261 4.905 25.970 1.00 90.75 83 ALA A O 1
ATOM 678 N N . SER A 1 84 ? -17.072 3.262 25.001 1.00 90.19 84 SER A N 1
ATOM 679 C CA . SER A 1 84 ? -17.801 2.150 25.610 1.00 90.19 84 SER A CA 1
ATOM 680 C C . SER A 1 84 ? -17.675 2.155 27.127 1.00 90.19 84 SER A C 1
ATOM 682 O O . SER A 1 84 ? -18.687 2.085 27.825 1.00 90.19 84 SER A O 1
ATOM 684 N N . ALA A 1 85 ? -16.462 2.331 27.656 1.00 91.06 85 ALA A N 1
ATOM 685 C CA . ALA A 1 85 ? -16.232 2.429 29.093 1.00 91.06 85 ALA A CA 1
ATOM 686 C C . ALA A 1 85 ? -17.020 3.589 29.726 1.00 91.06 85 ALA A C 1
ATOM 688 O O . ALA A 1 85 ? -17.629 3.421 30.787 1.00 91.06 85 ALA A O 1
ATOM 689 N N . ILE A 1 86 ? -17.057 4.756 29.069 1.00 93.38 86 ILE A N 1
ATOM 690 C CA . ILE A 1 86 ? -17.823 5.920 29.537 1.00 93.38 86 ILE A CA 1
ATOM 691 C C . ILE A 1 86 ? -19.329 5.637 29.506 1.00 93.38 86 ILE A C 1
ATOM 693 O O . ILE A 1 86 ? -20.012 5.897 30.496 1.00 93.38 86 ILE A O 1
ATOM 697 N N . LEU A 1 87 ? -19.857 5.090 28.408 1.00 90.69 87 LEU A N 1
ATOM 698 C CA . LEU A 1 87 ? -21.288 4.811 28.263 1.00 90.69 87 LEU A CA 1
ATOM 699 C C . LEU A 1 87 ? -21.778 3.772 29.276 1.00 90.69 87 LEU A C 1
ATOM 701 O O . LEU A 1 87 ? -22.785 4.005 29.946 1.00 90.69 87 LEU A O 1
ATOM 705 N N . VAL A 1 88 ? -21.036 2.676 29.455 1.00 89.31 88 VAL A N 1
ATOM 706 C CA . VAL A 1 88 ? -21.337 1.648 30.464 1.00 89.31 88 VAL A CA 1
ATOM 707 C C . VAL A 1 88 ? -21.294 2.248 31.872 1.00 89.31 88 VAL A C 1
ATOM 709 O O . VAL A 1 88 ? -22.211 2.041 32.668 1.00 89.31 88 VAL A O 1
ATOM 712 N N . ARG A 1 89 ? -20.273 3.058 32.186 1.00 92.56 89 ARG A N 1
ATOM 713 C CA . ARG A 1 89 ? -20.171 3.744 33.484 1.00 92.56 89 ARG A CA 1
ATOM 714 C C . ARG A 1 89 ? -21.349 4.690 33.733 1.00 92.56 89 ARG A C 1
ATOM 716 O O . ARG A 1 89 ? -21.906 4.681 34.831 1.00 92.56 89 ARG A O 1
ATOM 723 N N . ASN A 1 90 ? -21.716 5.500 32.743 1.00 92.88 90 ASN A N 1
ATOM 724 C CA . ASN A 1 90 ? -22.819 6.454 32.848 1.00 92.88 90 ASN A CA 1
ATOM 725 C C . ASN A 1 90 ? -24.154 5.732 33.035 1.00 92.88 90 ASN A C 1
ATOM 727 O O . ASN A 1 90 ? -24.927 6.106 33.915 1.00 92.88 90 ASN A O 1
ATOM 731 N N . ARG A 1 91 ? -24.389 4.651 32.285 1.00 88.94 91 ARG A N 1
ATOM 732 C CA . ARG A 1 91 ? -25.564 3.790 32.451 1.00 88.94 91 ARG A CA 1
ATOM 733 C C . ARG A 1 91 ? -25.669 3.253 33.877 1.00 88.94 91 ARG A C 1
ATOM 735 O O . ARG A 1 91 ? -26.702 3.432 34.515 1.00 88.94 91 ARG A O 1
ATOM 742 N N . ASN A 1 92 ? -24.585 2.685 34.405 1.00 89.06 92 ASN A N 1
ATOM 743 C CA . ASN A 1 92 ? -24.546 2.162 35.773 1.00 89.06 92 ASN A CA 1
ATOM 744 C C . ASN A 1 92 ? -24.821 3.249 36.827 1.00 89.06 92 ASN A C 1
ATOM 746 O O . ASN A 1 92 ? -25.417 2.982 37.870 1.00 89.06 92 ASN A O 1
ATOM 750 N N . LEU A 1 93 ? -24.381 4.490 36.592 1.00 92.38 93 LEU A N 1
ATOM 751 C CA . LEU A 1 93 ? -24.694 5.609 37.481 1.00 92.38 93 LEU A CA 1
ATOM 752 C C . LEU A 1 93 ? -26.188 5.957 37.442 1.00 92.38 93 LEU A C 1
ATOM 754 O O . LEU A 1 93 ? -26.801 6.063 38.501 1.00 92.38 93 LEU A O 1
ATOM 758 N N . VAL A 1 94 ? -26.768 6.078 36.246 1.00 90.12 94 VAL A N 1
ATOM 759 C CA . VAL A 1 94 ? -28.197 6.379 36.063 1.00 90.12 94 VAL A CA 1
ATOM 760 C C . VAL A 1 94 ? -29.074 5.291 36.679 1.00 90.12 94 VAL A C 1
ATOM 762 O O . VAL A 1 94 ? -30.006 5.617 37.408 1.00 90.12 94 VAL A O 1
ATOM 765 N N . GLN A 1 95 ? -28.744 4.014 36.478 1.00 88.50 95 GLN A N 1
ATOM 766 C CA . GLN A 1 95 ? -29.480 2.901 37.085 1.00 88.50 95 GLN A CA 1
ATOM 767 C C . GLN A 1 95 ? -29.446 2.963 38.616 1.00 88.50 95 GLN A C 1
ATOM 769 O O . GLN A 1 95 ? -30.480 2.818 39.260 1.00 88.50 95 GLN A O 1
ATOM 774 N N . ARG A 1 96 ? -28.286 3.258 39.223 1.00 90.19 96 ARG A N 1
ATOM 775 C CA . ARG A 1 96 ? -28.200 3.443 40.684 1.00 90.19 96 ARG A CA 1
ATOM 776 C C . ARG A 1 96 ? -29.059 4.609 41.176 1.00 90.19 96 ARG A C 1
ATOM 778 O O . ARG A 1 96 ? -29.680 4.493 42.227 1.00 90.19 96 ARG A O 1
ATOM 785 N N . MET A 1 97 ? -29.114 5.708 40.422 1.00 92.62 97 MET A N 1
ATOM 786 C CA . MET A 1 97 ? -29.975 6.848 40.751 1.00 92.62 97 MET A CA 1
ATOM 787 C C . MET A 1 97 ? -31.463 6.491 40.638 1.00 92.62 97 MET A C 1
ATOM 789 O O . MET A 1 97 ? -32.239 6.860 41.512 1.00 92.62 97 MET A O 1
ATOM 793 N N . GLN A 1 98 ? -31.861 5.734 39.614 1.00 89.62 98 GLN A N 1
ATOM 794 C CA . GLN A 1 98 ? -33.238 5.252 39.455 1.00 89.62 98 GLN A CA 1
ATOM 795 C C . GLN A 1 98 ? -33.668 4.370 40.630 1.00 89.62 98 GLN A C 1
ATOM 797 O O . GLN A 1 98 ? -34.707 4.639 41.227 1.00 89.62 98 GLN A O 1
ATOM 802 N N . VAL A 1 99 ? -32.825 3.408 41.029 1.00 89.19 99 VAL A N 1
ATOM 803 C CA . VAL A 1 99 ? -33.066 2.568 42.217 1.00 89.19 99 VAL A CA 1
ATOM 804 C C . VAL A 1 99 ? -33.229 3.423 43.472 1.00 89.19 99 VAL A C 1
ATOM 806 O O . VAL A 1 99 ? -34.130 3.181 44.264 1.00 89.19 99 VAL A O 1
ATOM 809 N N . SER A 1 100 ? -32.400 4.457 43.654 1.00 90.50 100 SER A N 1
ATOM 810 C CA . SER A 1 100 ? -32.502 5.335 44.830 1.00 90.50 100 SER A CA 1
ATOM 811 C C . SER A 1 100 ? -33.772 6.194 44.879 1.00 90.50 100 SER A C 1
ATOM 813 O O . SER A 1 100 ? -34.102 6.723 45.936 1.00 90.50 100 SER A O 1
ATOM 815 N N . LEU A 1 101 ? -34.465 6.348 43.748 1.00 92.19 101 LEU A N 1
ATOM 816 C CA . LEU A 1 101 ? -35.685 7.145 43.607 1.00 92.19 101 LEU A CA 1
ATOM 817 C C . LEU A 1 101 ? -36.944 6.272 43.447 1.00 92.19 101 LEU A C 1
ATOM 819 O O . LEU A 1 101 ? -37.993 6.808 43.097 1.00 92.19 101 LEU A O 1
ATOM 823 N N . ASP A 1 102 ? -36.840 4.951 43.657 1.00 87.19 102 ASP A N 1
ATO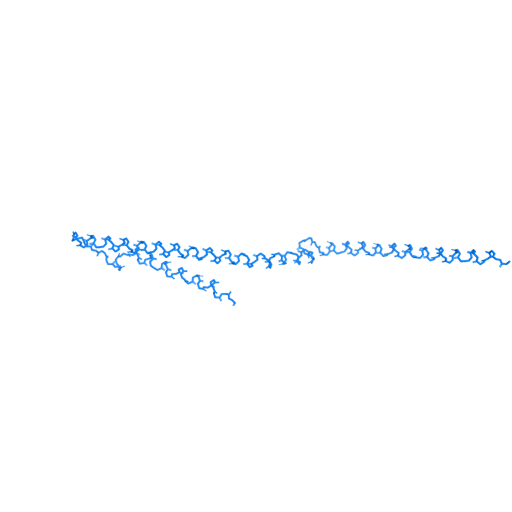M 824 C CA . ASP A 1 102 ? -37.901 3.962 43.387 1.00 87.19 102 ASP A CA 1
ATOM 825 C C . ASP A 1 102 ? -38.479 4.051 41.957 1.00 87.19 102 ASP A C 1
ATOM 827 O O . ASP A 1 102 ? -39.638 3.726 41.688 1.00 87.19 102 ASP A O 1
ATOM 831 N N . ILE A 1 103 ? -37.652 4.479 40.997 1.00 86.19 103 ILE A N 1
ATOM 832 C CA . ILE A 1 103 ? -38.004 4.484 39.577 1.00 86.19 103 ILE A CA 1
ATOM 833 C C . ILE A 1 103 ? -37.706 3.089 39.007 1.00 86.19 103 ILE A C 1
ATOM 835 O O . ILE A 1 103 ? -36.588 2.595 39.186 1.00 86.19 103 ILE A O 1
ATOM 839 N N . PRO A 1 104 ? -38.648 2.460 38.276 1.00 79.94 104 PRO A N 1
ATOM 840 C CA . PRO A 1 104 ? -38.405 1.183 37.614 1.00 79.94 104 PRO A CA 1
ATOM 841 C C . PRO A 1 104 ? -37.180 1.250 36.692 1.00 79.94 104 PRO A C 1
ATOM 843 O O . PRO A 1 104 ? -37.095 2.112 35.814 1.00 79.94 104 PRO A O 1
ATOM 846 N N . VAL A 1 105 ? -36.231 0.334 36.887 1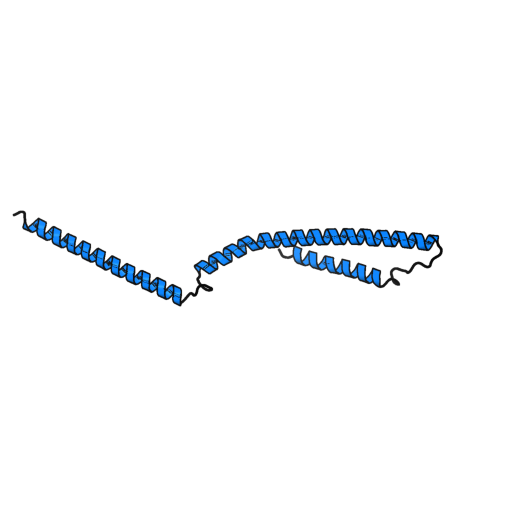.00 76.12 105 VAL A N 1
ATOM 847 C CA . VAL A 1 105 ? -35.049 0.195 36.029 1.00 76.12 105 VAL A CA 1
ATOM 848 C C . VAL A 1 105 ? -35.406 -0.721 34.865 1.00 76.12 105 VAL A C 1
ATOM 850 O O . VAL A 1 105 ? -35.800 -1.861 35.090 1.00 76.12 105 VAL A O 1
ATOM 853 N N . ALA A 1 106 ? -35.244 -0.243 33.631 1.00 68.75 106 ALA A N 1
ATOM 854 C CA . ALA A 1 106 ? -35.371 -1.101 32.456 1.00 68.75 106 ALA A CA 1
ATOM 855 C C . ALA A 1 106 ? -34.246 -2.150 32.447 1.00 68.75 106 ALA A C 1
ATOM 857 O O . ALA A 1 106 ? -33.059 -1.812 32.570 1.00 68.75 106 ALA A O 1
ATOM 858 N N . ASN A 1 107 ? -34.617 -3.420 32.299 1.00 65.56 107 ASN A N 1
ATOM 859 C CA . ASN A 1 107 ? -33.676 -4.542 32.262 1.00 65.56 107 ASN A CA 1
ATOM 860 C C . ASN A 1 107 ? -32.811 -4.492 30.982 1.00 65.56 107 ASN A C 1
ATOM 862 O O . ASN A 1 107 ? -33.214 -3.900 29.983 1.00 65.56 107 ASN A O 1
ATOM 866 N N . GLU A 1 108 ? -31.638 -5.148 30.945 1.00 58.97 108 GLU A N 1
ATOM 867 C CA . GLU A 1 108 ? -30.799 -5.206 29.721 1.00 58.97 108 GLU A CA 1
ATOM 868 C C . GLU A 1 108 ? -31.551 -5.773 28.499 1.00 58.97 108 GLU A C 1
ATOM 870 O O . GLU A 1 108 ? -31.259 -5.390 27.372 1.00 58.97 108 GLU A O 1
ATOM 875 N N . SER A 1 109 ? -32.553 -6.632 28.727 1.00 56.00 109 SER A N 1
ATOM 876 C CA . SER A 1 109 ? -33.453 -7.175 27.697 1.00 56.00 109 SER A CA 1
ATOM 877 C C . SER A 1 109 ? -34.531 -6.190 27.223 1.00 56.00 109 SER A C 1
ATOM 879 O O . SER A 1 109 ? -35.121 -6.408 26.168 1.00 56.00 109 SER A O 1
ATOM 881 N N . GLU A 1 110 ? -34.839 -5.155 28.002 1.00 60.16 110 GLU A N 1
ATOM 882 C CA . GLU A 1 110 ? -35.860 -4.148 27.675 1.00 60.16 110 GLU A CA 1
ATOM 883 C C . GLU A 1 110 ? -35.241 -2.925 26.992 1.00 60.16 110 GLU A C 1
ATOM 885 O O . GLU A 1 110 ? -35.914 -2.217 26.244 1.00 60.16 110 GLU A O 1
ATOM 890 N N . ASP A 1 111 ? -33.939 -2.703 27.186 1.00 75.75 111 ASP A N 1
ATOM 891 C CA . ASP A 1 111 ? -33.197 -1.662 26.487 1.00 75.75 111 ASP A CA 1
ATOM 892 C C . ASP A 1 111 ? -32.573 -2.187 25.189 1.00 75.75 111 ASP A C 1
ATOM 894 O O . ASP A 1 111 ? -31.369 -2.446 25.085 1.00 75.75 111 ASP A O 1
ATOM 898 N N . ALA A 1 112 ? -33.421 -2.293 24.166 1.00 79.31 112 ALA A N 1
ATOM 899 C CA . ALA A 1 112 ? -33.013 -2.660 22.814 1.00 79.31 112 ALA A CA 1
ATOM 900 C C . ALA A 1 112 ? -31.882 -1.764 22.268 1.00 79.31 112 ALA A C 1
ATOM 902 O O . ALA A 1 112 ? -31.063 -2.223 21.475 1.00 79.31 112 ALA A O 1
ATOM 903 N N . SER A 1 113 ? -31.787 -0.504 22.710 1.00 80.38 113 SER A N 1
ATOM 904 C CA . SER A 1 113 ? -30.740 0.417 22.250 1.00 80.38 113 SER A CA 1
ATOM 905 C C . SER A 1 113 ? -29.369 0.032 22.806 1.00 80.38 113 SER A C 1
ATOM 907 O O . SER A 1 113 ? -28.375 0.075 22.082 1.00 80.38 113 SER A O 1
ATOM 909 N N . PHE A 1 114 ? -29.306 -0.391 24.072 1.00 80.31 114 PHE A N 1
ATOM 910 C CA . PHE A 1 114 ? -28.063 -0.848 24.692 1.00 80.31 114 PHE A CA 1
ATOM 911 C C . PHE A 1 114 ? -27.634 -2.240 24.209 1.00 80.31 114 PHE A C 1
ATOM 913 O O . PHE A 1 114 ? -26.445 -2.465 23.983 1.00 80.31 114 PHE A O 1
ATOM 920 N N . ALA A 1 115 ? -28.586 -3.148 23.975 1.00 80.50 115 ALA A N 1
ATOM 921 C CA . ALA A 1 115 ? -28.304 -4.447 23.365 1.00 80.50 115 ALA A CA 1
ATOM 922 C C . ALA A 1 115 ? -27.733 -4.294 21.941 1.00 80.50 115 ALA A C 1
ATOM 924 O O . ALA A 1 115 ? -26.696 -4.878 21.626 1.00 80.50 115 ALA A O 1
ATOM 925 N N . ASN A 1 116 ? -28.338 -3.429 21.117 1.00 83.31 116 ASN A N 1
ATOM 926 C CA . ASN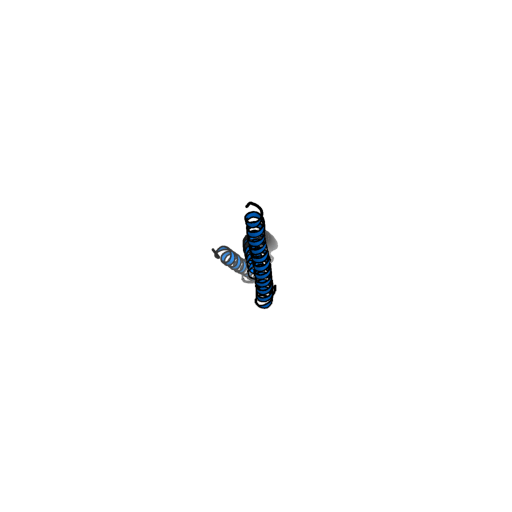 A 1 116 ? -27.834 -3.104 19.778 1.00 83.31 116 ASN A CA 1
ATOM 927 C C . ASN A 1 116 ? -26.439 -2.464 19.822 1.00 83.31 116 ASN A C 1
ATOM 929 O O . ASN A 1 116 ? -25.586 -2.775 18.994 1.00 83.31 116 ASN A O 1
ATOM 933 N N . PHE A 1 117 ? -26.189 -1.589 20.800 1.00 84.12 117 PHE A N 1
ATOM 934 C CA . PHE A 1 117 ? -24.866 -1.009 21.019 1.00 84.12 117 PHE A CA 1
ATOM 935 C C . PHE A 1 117 ? -23.818 -2.088 21.325 1.00 84.12 117 PHE A C 1
ATOM 937 O O . PHE A 1 117 ? -22.769 -2.110 20.686 1.00 84.12 117 PHE A O 1
ATOM 944 N N . LYS A 1 118 ? -24.112 -3.011 22.249 1.00 81.31 118 LYS A N 1
ATOM 945 C CA . LYS A 1 118 ? -23.203 -4.104 22.619 1.00 81.31 118 LYS A CA 1
ATOM 946 C C . LYS A 1 118 ? -22.902 -5.025 21.432 1.00 81.31 118 LYS A C 1
ATOM 948 O O . LYS A 1 118 ? -21.735 -5.313 21.184 1.00 81.31 118 LYS A O 1
ATOM 953 N N . GLN A 1 119 ? -23.921 -5.386 20.651 1.00 83.38 119 GLN A N 1
ATOM 954 C CA . GLN A 1 119 ? -23.742 -6.161 19.420 1.00 83.38 119 GLN A CA 1
ATOM 955 C C . GLN A 1 119 ? -22.834 -5.433 18.412 1.00 83.38 119 GLN A C 1
ATOM 957 O O . GLN A 1 119 ? -21.897 -6.022 17.881 1.00 83.38 119 GLN A O 1
ATOM 962 N N . GLY A 1 120 ? -23.041 -4.128 18.198 1.00 80.62 120 GLY A N 1
ATOM 963 C CA . GLY A 1 120 ? -22.214 -3.334 17.280 1.00 80.62 120 GLY A CA 1
ATOM 964 C C . GLY A 1 120 ? -20.743 -3.189 17.707 1.00 80.62 120 GLY A C 1
ATOM 965 O O . GLY A 1 120 ? -19.870 -2.962 16.860 1.00 80.62 120 GLY A O 1
ATOM 966 N N . LEU A 1 121 ? -20.448 -3.330 19.004 1.00 79.38 121 LEU A N 1
ATOM 967 C CA . LEU A 1 121 ? -19.076 -3.411 19.513 1.00 79.38 121 LEU A CA 1
ATOM 968 C C . LEU A 1 121 ? -18.439 -4.769 19.211 1.00 79.38 121 LEU A C 1
ATOM 970 O O . LEU A 1 121 ? -17.301 -4.813 18.743 1.00 79.38 121 LEU A O 1
ATOM 974 N N . GLU A 1 122 ? -19.168 -5.861 19.446 1.00 75.69 122 GLU A N 1
ATOM 975 C CA . GLU A 1 122 ? -18.699 -7.229 19.190 1.00 75.69 122 GLU A CA 1
ATOM 976 C C . GLU A 1 122 ? -18.401 -7.452 17.695 1.00 75.69 122 GLU A C 1
ATOM 978 O O . GLU A 1 122 ? -17.351 -7.996 17.345 1.00 75.69 122 GLU A O 1
ATOM 983 N N . ASP A 1 123 ? -19.237 -6.915 16.803 1.00 73.38 123 ASP A N 1
ATOM 984 C CA . ASP A 1 123 ? -19.037 -7.000 15.351 1.00 73.38 123 ASP A CA 1
ATOM 985 C C . ASP A 1 123 ? -17.779 -6.232 14.873 1.00 73.38 123 ASP A C 1
ATOM 987 O O . ASP A 1 123 ? -17.097 -6.641 13.924 1.00 73.38 123 ASP A O 1
ATOM 991 N N . ASN A 1 124 ? -17.408 -5.130 15.544 1.00 68.38 124 ASN A N 1
ATOM 992 C CA . ASN A 1 124 ? -16.195 -4.367 15.209 1.00 68.38 124 ASN A CA 1
ATOM 993 C C . ASN A 1 124 ? -14.903 -5.138 15.529 1.00 68.38 124 ASN A C 1
ATOM 995 O O . ASN A 1 124 ? -13.925 -5.008 14.786 1.00 68.38 124 ASN A O 1
ATOM 999 N N . PHE A 1 125 ? -14.897 -5.972 16.575 1.00 61.12 125 PHE A N 1
ATOM 1000 C CA . PHE A 1 125 ? -13.728 -6.777 16.955 1.00 61.12 125 PHE A CA 1
ATOM 1001 C C . PHE A 1 125 ? -13.327 -7.777 15.860 1.00 61.12 125 PHE A C 1
ATOM 1003 O O . PHE A 1 125 ? -12.137 -7.973 15.601 1.00 61.12 125 PHE A O 1
ATOM 1010 N N . VAL A 1 126 ? -14.299 -8.358 15.149 1.00 58.41 126 VAL A N 1
ATOM 1011 C CA . VAL A 1 126 ? -14.051 -9.336 14.073 1.00 58.41 126 VAL A CA 1
ATOM 1012 C C . VAL A 1 126 ? -13.305 -8.704 12.890 1.00 58.41 126 VAL A C 1
ATOM 1014 O O . VAL A 1 126 ? -12.410 -9.320 12.310 1.00 58.41 126 VAL A O 1
ATOM 1017 N N . THR A 1 127 ? -13.597 -7.440 12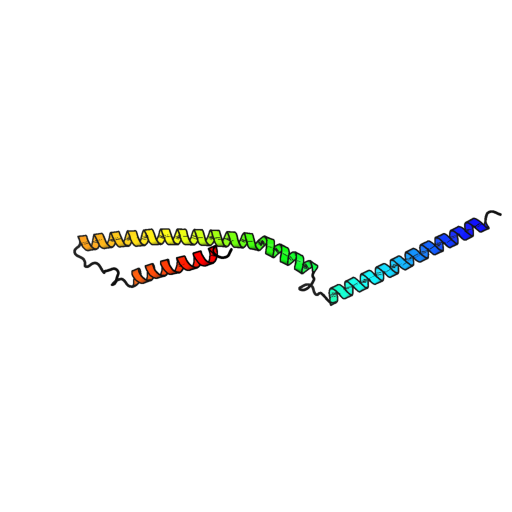.572 1.00 58.72 127 THR A N 1
ATOM 1018 C CA . THR A 1 127 ? -12.960 -6.727 11.450 1.00 58.72 127 THR A CA 1
ATOM 1019 C C . THR A 1 127 ? -11.468 -6.467 11.710 1.00 58.72 127 THR A C 1
ATOM 1021 O O . THR A 1 127 ? -10.647 -6.554 10.794 1.00 58.72 127 THR A O 1
ATOM 1024 N N . LEU A 1 128 ? -11.090 -6.209 12.968 1.00 59.09 128 LEU A N 1
ATOM 1025 C CA . LEU A 1 128 ? -9.699 -5.981 13.374 1.00 59.09 128 LEU A CA 1
ATOM 1026 C C . LEU A 1 128 ? -8.861 -7.273 13.361 1.00 59.09 128 LEU A C 1
ATOM 1028 O O . LEU A 1 128 ? -7.679 -7.240 13.008 1.00 59.09 128 LEU A O 1
ATOM 1032 N N . PHE A 1 129 ? -9.465 -8.414 13.710 1.00 57.59 129 PHE A N 1
ATOM 1033 C CA . PHE A 1 129 ? -8.810 -9.724 13.632 1.00 57.59 129 PHE A CA 1
ATOM 1034 C C . PHE A 1 129 ? -8.502 -10.129 12.188 1.00 57.59 129 PHE A C 1
ATOM 1036 O O . PHE A 1 129 ? -7.394 -10.584 11.915 1.00 57.59 129 PHE A O 1
ATOM 1043 N N . ILE A 1 130 ? -9.429 -9.904 11.250 1.00 58.31 130 ILE A N 1
ATOM 1044 C CA . ILE A 1 130 ? -9.213 -10.218 9.827 1.00 58.31 130 ILE A CA 1
ATOM 1045 C C . ILE A 1 130 ? -8.070 -9.372 9.244 1.00 58.31 130 ILE A C 1
ATOM 1047 O O . ILE A 1 130 ? -7.232 -9.897 8.513 1.00 58.31 130 ILE A O 1
ATOM 1051 N N . PHE A 1 131 ? -7.979 -8.087 9.606 1.00 58.91 131 PHE A N 1
ATOM 1052 C CA . PHE A 1 131 ? -6.890 -7.221 9.139 1.00 58.91 131 PHE A CA 1
ATOM 1053 C C . PHE A 1 131 ? -5.518 -7.615 9.720 1.00 58.91 131 PHE A C 1
ATOM 1055 O O . PHE A 1 131 ? -4.503 -7.484 9.039 1.00 58.91 131 PHE A O 1
ATOM 1062 N N . ASN A 1 132 ? -5.470 -8.136 10.953 1.00 55.50 132 ASN A N 1
ATOM 1063 C CA . ASN A 1 132 ? -4.227 -8.605 11.582 1.00 55.50 132 ASN A CA 1
ATOM 1064 C C . ASN A 1 132 ? -3.808 -10.027 11.162 1.00 55.50 132 ASN A C 1
ATOM 1066 O O . ASN A 1 132 ? -2.622 -10.341 11.221 1.00 55.50 132 ASN A O 1
ATOM 1070 N N . ALA A 1 133 ? -4.746 -10.887 10.754 1.00 51.28 133 ALA A N 1
ATOM 1071 C CA . ALA A 1 133 ? -4.474 -12.281 10.387 1.00 51.28 133 ALA A CA 1
ATOM 1072 C C . ALA A 1 133 ? -3.928 -12.462 8.957 1.00 51.28 133 ALA A C 1
ATOM 1074 O O . ALA A 1 133 ? -3.481 -13.553 8.614 1.00 51.28 133 ALA A O 1
ATOM 1075 N N . GLY A 1 134 ? -3.939 -11.412 8.128 1.00 53.34 134 GLY A N 1
ATOM 1076 C CA . GLY A 1 134 ? -3.301 -11.400 6.808 1.00 53.34 134 GLY A CA 1
ATOM 1077 C C . GLY A 1 134 ? -1.776 -11.263 6.897 1.00 53.34 134 GLY A C 1
ATOM 1078 O O . GLY A 1 134 ? -1.231 -10.204 6.567 1.00 53.34 134 GLY A O 1
ATOM 1079 N N . ASN A 1 135 ? -1.112 -12.320 7.372 1.00 43.22 135 ASN A N 1
ATOM 1080 C CA . ASN A 1 135 ? 0.313 -12.593 7.154 1.00 43.22 135 ASN A CA 1
ATOM 1081 C C . ASN A 1 135 ? 0.472 -13.652 6.066 1.00 43.22 135 ASN A C 1
ATOM 1083 O O . ASN A 1 135 ? -0.228 -14.685 6.158 1.00 43.22 135 ASN A O 1
#